Protein AF-A0A7S4JG18-F1 (afdb_monomer_lite)

Sequence (169 aa):
VGEVAFLAVLTTSLVFFLCWSSPCIPTPKCPPFDSDLCDIDCCDQPSLPLNAFNCETGAYNPMATLIYSPLDQSVQHLFHSCRHIPYPTLALFFIFTLFLGCITYGADVPSGVFVPCMVSGAAFGRIIGELVANNSDWEDQTDAGTYALIGATALLGGVSRMTISNAVI

Foldseek 3Di:
DVLLVVLVVVLVVVLLVLLVPADWDFDPDPDDDDDDPDDPLQVPPPDQDFDQVVHDDRIGGLSCRLPVPDLVSNLCVLQSDPDDDDLVSLVCLLVSLVVSLVSNVPDPDPDDSLSSLQSSLSSVLLSVLVVVCVVDPPVVPRRSNVSSNVSSLVSNCVVVVPNPVSVVD

Organism: NCBI:txid180227

pLDDT: mean 80.43, std 12.87, range [43.22, 93.69]

Radius of gyration: 17.2 Å; chains: 1; bounding box: 41×38×43 Å

Structure (mmCIF, N/CA/C/O backbone):
data_AF-A0A7S4JG18-F1
#
_entry.id   AF-A0A7S4JG18-F1
#
loop_
_atom_site.group_PDB
_atom_site.id
_atom_site.type_symbol
_atom_site.label_atom_id
_atom_site.label_alt_id
_atom_site.label_comp_id
_atom_site.label_asym_id
_atom_site.label_entity_id
_atom_site.label_seq_id
_atom_site.pdbx_PDB_ins_code
_atom_site.Cartn_x
_atom_site.Cartn_y
_atom_site.Cartn_z
_atom_site.occupancy
_atom_site.B_iso_or_equiv
_atom_site.auth_seq_id
_atom_site.auth_comp_id
_atom_site.auth_asym_id
_atom_site.auth_atom_id
_atom_site.pdbx_PDB_model_num
ATOM 1 N N . VAL A 1 1 ? -19.280 -6.280 18.876 1.00 75.44 1 VAL A N 1
ATOM 2 C CA . VAL A 1 1 ? -18.548 -5.238 19.651 1.00 75.44 1 VAL A CA 1
ATOM 3 C C . VAL A 1 1 ? -17.216 -5.716 20.221 1.00 75.44 1 VAL A C 1
ATOM 5 O O . VAL A 1 1 ? -16.212 -5.169 19.794 1.00 75.44 1 VAL A O 1
ATOM 8 N N . GLY A 1 2 ? -17.162 -6.707 21.125 1.00 86.06 2 GLY A N 1
ATOM 9 C CA . GLY A 1 2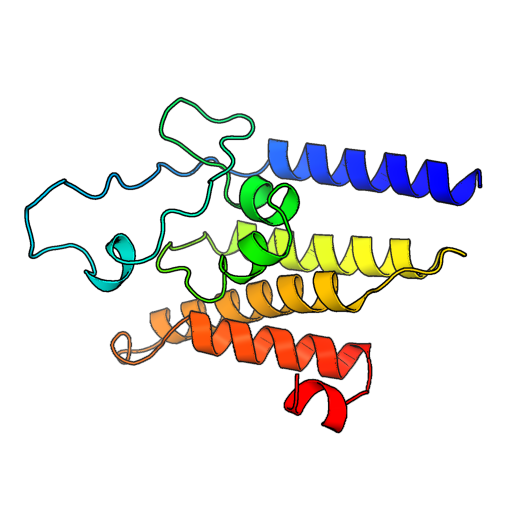 ? -15.888 -7.149 21.730 1.00 86.06 2 GLY A CA 1
ATOM 10 C C . GLY A 1 2 ? -14.834 -7.611 20.713 1.00 86.06 2 GLY A C 1
ATOM 11 O O . GLY A 1 2 ? -13.690 -7.180 20.777 1.00 86.06 2 GLY A O 1
ATOM 12 N N . GLU A 1 3 ? -15.251 -8.399 19.721 1.00 86.88 3 GLU A N 1
ATOM 13 C CA . GLU A 1 3 ? -14.413 -8.833 18.595 1.00 86.88 3 GLU A CA 1
ATOM 14 C C . GLU A 1 3 ? -13.837 -7.656 17.793 1.00 86.88 3 GLU A C 1
ATOM 16 O O . GLU A 1 3 ? -12.626 -7.547 17.644 1.00 86.88 3 GLU A O 1
ATOM 21 N N . VAL A 1 4 ? -14.685 -6.719 17.358 1.00 88.38 4 VAL A N 1
ATOM 22 C CA . VAL A 1 4 ? -14.267 -5.524 16.601 1.00 88.38 4 VAL A CA 1
ATOM 23 C C . VAL A 1 4 ? -13.265 -4.677 17.394 1.00 88.38 4 VAL A C 1
ATOM 25 O O . VAL A 1 4 ? -12.280 -4.206 16.833 1.00 88.38 4 VAL A O 1
ATOM 28 N N . ALA A 1 5 ? -13.472 -4.518 18.706 1.00 88.50 5 ALA A N 1
ATOM 29 C CA . ALA A 1 5 ? -12.529 -3.815 19.573 1.00 88.50 5 ALA A CA 1
ATOM 30 C C . ALA A 1 5 ? -11.180 -4.552 19.676 1.00 88.50 5 ALA A C 1
ATOM 32 O O . ALA A 1 5 ? -10.130 -3.918 19.596 1.00 88.50 5 ALA A O 1
ATOM 33 N N . PHE A 1 6 ? -11.195 -5.884 19.792 1.00 89.56 6 PHE A N 1
ATOM 34 C CA . PHE A 1 6 ? -9.981 -6.700 19.783 1.00 89.56 6 PHE A CA 1
ATOM 35 C C . PHE A 1 6 ? -9.229 -6.597 18.446 1.00 89.56 6 PHE A C 1
ATOM 37 O O . PHE A 1 6 ? -8.022 -6.369 18.445 1.00 89.56 6 PHE A O 1
ATOM 44 N N . LEU A 1 7 ? -9.933 -6.681 17.313 1.00 90.62 7 LEU A N 1
ATOM 45 C CA . LEU A 1 7 ? -9.348 -6.531 15.978 1.00 90.62 7 LEU A CA 1
ATOM 46 C C . LEU A 1 7 ? -8.770 -5.126 15.753 1.00 90.62 7 LEU A C 1
ATOM 48 O O . LEU A 1 7 ? -7.675 -5.000 15.207 1.00 90.62 7 LEU A O 1
ATOM 52 N N . ALA A 1 8 ? -9.439 -4.071 16.224 1.00 90.06 8 ALA A N 1
ATOM 53 C CA . ALA A 1 8 ? -8.922 -2.703 16.161 1.00 90.06 8 ALA A CA 1
ATOM 54 C C . ALA A 1 8 ? -7.631 -2.532 16.986 1.00 90.06 8 ALA A C 1
ATOM 56 O O . ALA A 1 8 ? -6.662 -1.944 16.506 1.00 90.06 8 ALA A O 1
ATOM 57 N N . VAL A 1 9 ? -7.573 -3.088 18.201 1.00 92.12 9 VAL A N 1
ATOM 58 C CA . VAL A 1 9 ? -6.358 -3.057 19.039 1.00 92.12 9 VAL A CA 1
ATOM 59 C C . VAL A 1 9 ? -5.231 -3.891 18.420 1.00 92.12 9 VAL A C 1
ATOM 61 O O . VAL A 1 9 ? -4.082 -3.453 18.400 1.00 92.12 9 VAL A O 1
ATOM 64 N N . LEU A 1 10 ? -5.543 -5.064 17.862 1.00 91.25 10 LEU A N 1
ATOM 65 C CA . LEU A 1 10 ? -4.570 -5.936 17.204 1.00 91.25 10 LEU A CA 1
ATOM 66 C C . LEU A 1 10 ? -3.969 -5.279 15.952 1.00 91.25 10 LEU A C 1
ATOM 68 O O . LEU A 1 10 ? -2.750 -5.220 15.816 1.00 91.25 10 LEU A O 1
ATOM 72 N N . THR A 1 11 ? -4.809 -4.752 15.058 1.00 90.94 11 THR A N 1
ATOM 73 C CA . THR A 1 11 ? -4.369 -4.103 13.811 1.00 90.94 11 THR A CA 1
ATOM 74 C C . THR A 1 11 ? -3.547 -2.843 14.080 1.00 90.94 11 THR A C 1
ATOM 76 O O . THR A 1 11 ? -2.466 -2.701 13.512 1.00 90.94 11 THR A O 1
ATOM 79 N N . THR A 1 12 ? -3.986 -1.969 14.995 1.00 91.50 12 THR A N 1
ATOM 80 C CA . THR A 1 12 ? -3.225 -0.764 15.381 1.00 91.50 12 THR A CA 1
ATOM 81 C C . THR A 1 12 ? -1.887 -1.104 16.038 1.00 91.50 12 THR A C 1
ATOM 83 O O . THR A 1 12 ? -0.881 -0.477 15.709 1.00 91.50 12 THR A O 1
ATOM 86 N N . SER A 1 13 ? -1.839 -2.135 16.891 1.00 91.88 13 SER A N 1
ATOM 87 C CA . SER A 1 13 ? -0.586 -2.625 17.486 1.00 91.88 13 SER A CA 1
ATOM 88 C C . SER A 1 13 ? 0.379 -3.145 16.419 1.00 91.88 13 SER A C 1
ATOM 90 O O . SER A 1 13 ? 1.545 -2.756 16.406 1.00 91.88 13 SER A O 1
ATOM 92 N N . LEU A 1 14 ? -0.100 -3.982 15.491 1.00 90.69 14 LEU A N 1
ATOM 93 C CA . LEU A 1 14 ? 0.711 -4.513 14.391 1.00 90.69 14 LEU A CA 1
ATOM 94 C C . LEU A 1 14 ? 1.252 -3.394 13.492 1.00 90.69 14 LEU A C 1
ATOM 96 O O . LEU A 1 14 ? 2.448 -3.369 13.216 1.00 90.69 14 LEU A O 1
ATOM 100 N N . VAL A 1 15 ? 0.408 -2.439 13.092 1.00 90.31 15 VAL A N 1
ATOM 101 C CA . VAL A 1 15 ? 0.816 -1.259 12.309 1.00 90.31 15 VAL A CA 1
ATOM 102 C C . VAL A 1 15 ? 1.886 -0.443 13.037 1.00 90.31 15 VAL A C 1
ATOM 104 O O . VAL A 1 15 ? 2.883 -0.067 12.425 1.00 90.31 15 VAL A O 1
ATOM 107 N N . PHE A 1 16 ? 1.727 -0.208 14.342 1.00 90.00 16 PHE A N 1
ATOM 108 C CA . PHE A 1 16 ? 2.716 0.524 15.133 1.00 90.00 16 PHE A CA 1
ATOM 109 C C . PHE A 1 16 ? 4.070 -0.202 15.169 1.00 90.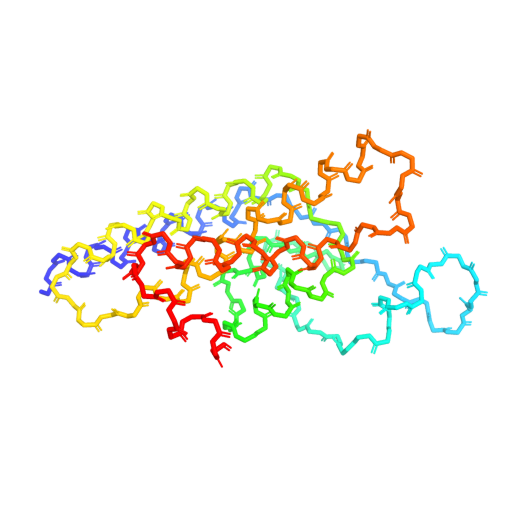00 16 PHE A C 1
ATOM 111 O O . PHE A 1 16 ? 5.103 0.418 14.920 1.00 90.00 16 PHE A O 1
ATOM 118 N N . PHE A 1 17 ? 4.083 -1.520 15.409 1.00 89.69 17 PHE A N 1
ATOM 119 C CA . PHE A 1 17 ? 5.314 -2.320 15.378 1.00 89.69 17 PHE A CA 1
ATOM 120 C C . PHE A 1 17 ? 5.968 -2.354 13.989 1.00 89.69 17 PHE A C 1
ATOM 122 O O . PHE A 1 17 ? 7.195 -2.304 13.893 1.00 89.69 17 PHE A O 1
ATOM 129 N N . LEU A 1 18 ? 5.176 -2.381 12.913 1.00 87.81 18 LEU A N 1
ATOM 130 C CA . LEU A 1 18 ? 5.678 -2.315 11.540 1.00 87.81 18 LEU A CA 1
ATOM 131 C C . LEU A 1 18 ? 6.377 -0.980 11.267 1.00 87.81 18 LEU A C 1
ATOM 133 O O . LEU A 1 18 ? 7.561 -0.982 10.926 1.00 87.81 18 LEU A O 1
ATOM 137 N N . CYS A 1 19 ? 5.695 0.140 11.522 1.00 87.38 19 CYS A N 1
ATOM 138 C CA . CYS A 1 19 ? 6.254 1.488 11.396 1.00 87.38 19 CYS A CA 1
ATOM 139 C C . CYS A 1 19 ? 7.464 1.725 12.318 1.00 87.38 19 CYS A C 1
ATOM 141 O O . CYS A 1 19 ? 8.337 2.520 11.984 1.00 87.38 19 CYS A O 1
ATOM 143 N N . TRP A 1 20 ? 7.550 1.039 13.463 1.00 85.88 20 TRP A N 1
ATOM 144 C CA . TRP A 1 20 ? 8.725 1.074 14.340 1.00 85.88 20 TRP A CA 1
ATOM 145 C C . TRP A 1 20 ? 9.923 0.306 13.758 1.00 85.88 20 TRP A C 1
ATOM 147 O O . TRP A 1 20 ? 11.067 0.716 13.931 1.00 85.88 20 TRP A O 1
ATOM 157 N N . SER A 1 21 ? 9.668 -0.817 13.079 1.00 83.19 21 SER A N 1
ATOM 158 C CA . SER A 1 21 ? 10.703 -1.685 12.493 1.00 83.19 21 SER A CA 1
ATOM 159 C C . SER A 1 21 ? 11.233 -1.216 11.131 1.00 83.19 21 SER A C 1
ATOM 161 O O . SER A 1 21 ? 12.315 -1.628 10.713 1.00 83.19 21 SER A O 1
ATOM 163 N N . SER A 1 22 ? 10.473 -0.381 10.417 1.00 83.62 22 SER A N 1
ATOM 164 C CA . SER A 1 22 ? 10.809 0.089 9.071 1.00 83.62 22 SER A CA 1
ATOM 165 C C . SER A 1 22 ? 11.948 1.123 9.075 1.00 83.62 22 SER A C 1
ATOM 167 O O . SER A 1 22 ? 11.926 2.029 9.910 1.00 83.62 22 SER A O 1
ATOM 169 N N . PRO A 1 23 ? 12.899 1.064 8.124 1.00 82.94 23 PRO A N 1
ATOM 170 C CA . PRO A 1 23 ? 14.019 1.999 8.071 1.00 82.94 23 PRO A CA 1
ATOM 171 C C . PRO A 1 23 ? 13.580 3.425 7.703 1.00 82.94 23 PRO A C 1
ATOM 173 O O . PRO A 1 23 ? 12.777 3.632 6.790 1.00 82.94 23 PRO A O 1
ATOM 176 N N . CYS A 1 24 ? 14.172 4.411 8.376 1.00 85.06 24 CYS A N 1
ATOM 177 C CA . CYS A 1 24 ? 14.087 5.820 7.995 1.00 85.06 24 CYS A CA 1
ATOM 178 C C . CYS A 1 24 ? 14.899 6.090 6.723 1.00 85.06 24 CYS A C 1
ATOM 180 O O . CYS A 1 24 ? 16.017 5.596 6.576 1.00 85.06 24 CYS A O 1
ATOM 182 N N . ILE A 1 25 ? 14.362 6.919 5.830 1.00 81.69 25 ILE A N 1
ATOM 183 C CA . ILE A 1 25 ? 15.020 7.341 4.588 1.00 81.69 25 ILE A CA 1
ATOM 184 C C . ILE A 1 25 ? 15.232 8.860 4.659 1.00 81.69 25 ILE A C 1
ATOM 186 O O . ILE A 1 25 ? 14.312 9.572 5.069 1.00 81.69 25 ILE A O 1
ATOM 190 N N . PRO A 1 26 ? 16.405 9.406 4.288 1.00 77.94 26 PRO A N 1
ATOM 191 C CA . PRO A 1 26 ? 16.591 10.853 4.224 1.00 77.94 26 PRO A CA 1
ATOM 192 C C . PRO A 1 26 ? 15.628 11.478 3.206 1.00 77.94 26 PRO A C 1
ATOM 194 O O . PRO A 1 26 ? 15.397 10.929 2.127 1.00 77.94 26 PRO A O 1
ATOM 197 N N . THR A 1 27 ? 15.067 12.648 3.514 1.00 68.56 27 THR A N 1
ATOM 198 C CA . THR A 1 27 ? 14.363 13.427 2.490 1.00 68.56 27 THR A CA 1
ATOM 199 C C . THR A 1 27 ? 15.403 14.071 1.567 1.00 68.56 27 THR A C 1
ATOM 201 O O . THR A 1 27 ? 16.225 14.843 2.075 1.00 68.56 27 THR A O 1
ATOM 204 N N . PRO A 1 28 ? 15.384 13.824 0.241 1.00 59.09 28 PRO A N 1
ATOM 205 C CA . PRO A 1 28 ? 16.152 14.635 -0.686 1.00 59.09 28 PRO A CA 1
ATOM 206 C C . PRO A 1 28 ? 15.630 16.067 -0.573 1.00 59.09 28 PRO A C 1
ATOM 208 O O . PRO A 1 28 ? 14.429 16.323 -0.673 1.00 59.09 28 PRO A O 1
ATOM 211 N N . LYS A 1 29 ? 16.537 16.998 -0.295 1.00 54.31 29 LYS A N 1
ATOM 212 C CA . LYS A 1 29 ? 16.229 18.424 -0.303 1.00 54.31 29 LYS A CA 1
ATOM 213 C C . LYS A 1 29 ? 16.290 18.858 -1.763 1.00 54.31 29 LYS A C 1
ATOM 215 O O . LYS A 1 29 ? 17.395 18.923 -2.294 1.00 54.31 29 LYS A O 1
ATOM 220 N N . CYS A 1 30 ? 15.148 19.134 -2.399 1.00 53.66 30 CYS A N 1
ATOM 221 C CA . CYS A 1 30 ? 15.154 19.837 -3.686 1.00 53.66 30 CYS A CA 1
ATOM 222 C C . CYS A 1 30 ? 15.938 21.149 -3.483 1.00 53.66 30 CYS A C 1
ATOM 224 O O . CYS A 1 30 ? 15.569 21.926 -2.591 1.00 53.66 30 CYS A O 1
ATOM 226 N N . PRO A 1 31 ? 17.040 21.390 -4.214 1.00 53.62 31 PRO A N 1
ATOM 227 C CA . PRO A 1 31 ? 17.760 22.647 -4.106 1.00 53.62 31 PRO A CA 1
ATOM 228 C C . PRO A 1 31 ? 16.876 23.779 -4.652 1.00 53.62 31 PRO A C 1
ATOM 230 O O . PRO A 1 31 ? 16.244 23.611 -5.696 1.00 53.62 31 PRO A O 1
ATOM 233 N N . PRO A 1 32 ? 16.808 24.942 -3.987 1.00 50.97 32 PRO A N 1
ATOM 234 C CA . PRO A 1 32 ? 16.193 26.111 -4.590 1.00 50.97 32 PRO A CA 1
ATOM 235 C C . PRO A 1 32 ? 17.119 26.626 -5.701 1.00 50.97 32 PRO A C 1
ATOM 237 O O . PRO A 1 32 ? 18.175 27.173 -5.398 1.00 50.97 32 PRO A O 1
ATOM 240 N N . PHE A 1 33 ? 16.699 26.475 -6.960 1.00 54.25 33 PHE A N 1
ATOM 241 C CA . PHE A 1 33 ? 17.387 26.996 -8.152 1.00 54.25 33 PHE A CA 1
ATOM 242 C C . PHE A 1 33 ? 18.839 26.512 -8.355 1.00 54.25 33 PHE A C 1
ATOM 244 O O . PHE A 1 33 ? 19.776 27.297 -8.234 1.00 54.25 33 PHE A O 1
ATOM 251 N N . ASP A 1 34 ? 19.011 25.253 -8.772 1.00 43.25 34 ASP A N 1
ATOM 252 C CA . ASP A 1 34 ? 19.982 24.935 -9.837 1.00 43.25 34 ASP A CA 1
ATOM 253 C C . ASP A 1 34 ? 19.583 23.623 -10.540 1.00 43.25 34 ASP A C 1
ATOM 255 O O . ASP A 1 34 ? 19.515 22.565 -9.908 1.00 43.25 34 ASP A O 1
ATOM 259 N N . SER A 1 35 ? 19.264 23.702 -11.833 1.00 58.81 35 SER A N 1
ATOM 260 C CA . SER A 1 35 ? 19.126 22.544 -12.726 1.00 58.81 35 SER A CA 1
ATOM 261 C C . SER A 1 35 ? 20.540 22.141 -13.175 1.00 58.81 35 SER A C 1
ATOM 263 O O . SER A 1 35 ? 21.394 22.993 -13.368 1.00 58.81 35 SER A O 1
ATOM 265 N N . ASP A 1 36 ? 20.944 20.871 -13.211 1.00 46.25 36 ASP A N 1
ATOM 266 C CA . ASP A 1 36 ? 20.665 19.977 -14.348 1.00 46.25 36 ASP A CA 1
ATOM 267 C C . ASP A 1 36 ? 20.909 18.483 -13.989 1.00 46.25 36 ASP A C 1
ATOM 269 O O . ASP A 1 36 ? 21.166 17.665 -14.869 1.00 46.25 36 ASP A O 1
ATOM 273 N N . LEU A 1 37 ? 20.906 18.105 -12.698 1.00 51.94 37 LEU A N 1
ATOM 274 C CA . LEU A 1 37 ? 21.332 16.758 -12.247 1.00 51.94 37 LEU A CA 1
ATOM 275 C C . LEU A 1 37 ? 20.374 16.041 -11.272 1.00 51.94 37 LEU A C 1
ATOM 277 O O . LEU A 1 37 ? 20.788 15.184 -10.491 1.00 51.94 37 LEU A O 1
ATOM 281 N N . CYS A 1 38 ? 19.096 16.405 -11.296 1.00 46.38 38 CYS A N 1
ATOM 282 C CA . CYS A 1 38 ? 18.017 15.741 -10.566 1.00 46.38 38 CYS A CA 1
ATOM 283 C C . CYS A 1 38 ? 16.808 15.683 -11.500 1.00 46.38 38 CYS A C 1
ATOM 285 O O . CYS A 1 38 ? 16.528 16.693 -12.146 1.00 46.38 38 CYS A O 1
ATOM 287 N N . ASP A 1 39 ? 16.102 14.549 -11.564 1.00 43.22 39 ASP A N 1
ATOM 288 C CA . ASP A 1 39 ? 14.900 14.414 -12.394 1.00 43.22 39 ASP A CA 1
ATOM 289 C C . ASP A 1 39 ? 13.901 15.526 -12.069 1.00 43.22 39 ASP A C 1
ATOM 291 O O . ASP A 1 39 ? 13.376 15.635 -10.956 1.00 43.22 39 ASP A O 1
ATOM 295 N N . ILE A 1 40 ? 13.703 16.403 -13.053 1.00 49.84 40 ILE A N 1
ATOM 296 C CA . ILE A 1 40 ? 13.043 17.703 -12.878 1.00 49.84 40 ILE A CA 1
ATOM 297 C C . ILE A 1 40 ? 11.559 17.508 -12.529 1.00 49.84 40 ILE A C 1
ATOM 299 O O . ILE A 1 40 ? 11.006 18.254 -11.718 1.00 49.84 40 ILE A O 1
ATOM 303 N N . ASP A 1 41 ? 10.959 16.429 -13.041 1.00 51.16 41 ASP A N 1
ATOM 304 C CA . ASP A 1 41 ? 9.567 16.022 -12.810 1.00 51.16 41 ASP A CA 1
ATOM 305 C C . ASP A 1 41 ? 9.231 15.829 -11.314 1.00 51.16 41 ASP A C 1
ATOM 307 O O . ASP A 1 41 ? 8.090 15.968 -10.875 1.00 51.16 41 ASP A O 1
ATOM 311 N N . CYS A 1 42 ? 10.251 15.575 -10.491 1.00 56.38 42 CYS A N 1
ATOM 312 C CA . CYS A 1 42 ? 10.110 15.178 -9.096 1.00 56.38 42 CYS A CA 1
ATOM 313 C C . CYS A 1 42 ? 10.018 16.339 -8.096 1.00 56.38 42 CYS A C 1
ATOM 315 O O . CYS A 1 42 ? 9.569 16.126 -6.965 1.00 56.38 42 CYS A O 1
ATOM 317 N N . CYS A 1 43 ? 10.455 17.542 -8.481 1.00 51.50 43 CYS A N 1
ATOM 318 C CA . CYS A 1 43 ? 10.376 18.748 -7.646 1.00 51.50 43 CYS A CA 1
ATOM 319 C C . CYS A 1 43 ? 9.229 19.693 -8.063 1.00 51.50 43 CYS A C 1
ATOM 321 O O . CYS A 1 43 ? 8.915 20.602 -7.296 1.00 51.50 43 CYS A O 1
ATOM 323 N N . ASP A 1 44 ? 8.589 19.465 -9.219 1.00 43.47 44 ASP A N 1
ATOM 324 C CA . ASP A 1 44 ? 7.393 20.203 -9.675 1.00 43.47 44 ASP A CA 1
ATOM 325 C C . ASP A 1 44 ? 6.073 19.612 -9.125 1.00 43.47 44 ASP A C 1
ATOM 327 O O . ASP A 1 44 ? 5.033 20.276 -9.104 1.00 43.47 44 ASP A O 1
ATOM 331 N N . GLN A 1 45 ? 6.094 18.371 -8.617 1.00 53.12 45 GLN A N 1
ATOM 332 C CA . GLN A 1 45 ? 4.953 17.808 -7.889 1.00 53.12 45 GLN A CA 1
ATOM 333 C C . GLN A 1 45 ? 4.722 18.569 -6.568 1.00 53.12 45 GLN A C 1
ATOM 335 O O . GLN A 1 45 ? 5.685 18.867 -5.851 1.00 53.12 45 GLN A O 1
ATOM 340 N N . PRO A 1 46 ? 3.460 18.835 -6.171 1.00 53.81 46 PRO A N 1
ATOM 341 C CA . PRO A 1 46 ? 3.171 19.441 -4.877 1.00 53.81 46 PRO A CA 1
ATOM 342 C C . PRO A 1 46 ? 3.760 18.580 -3.754 1.00 53.81 46 PRO A C 1
ATOM 344 O O . PRO A 1 46 ? 3.603 17.358 -3.738 1.00 53.81 46 PRO A O 1
ATOM 347 N N . SER A 1 47 ? 4.435 19.217 -2.798 1.00 57.78 47 SER A N 1
ATOM 348 C CA . SER A 1 47 ? 5.113 18.537 -1.694 1.00 57.78 47 SER A CA 1
ATOM 349 C C . SER A 1 47 ? 4.112 17.954 -0.692 1.00 57.78 47 SER A C 1
ATOM 351 O O . SER A 1 47 ? 3.817 18.541 0.350 1.00 57.78 47 SER A O 1
ATOM 353 N N . LEU A 1 48 ? 3.585 16.769 -1.017 1.00 68.62 48 LEU A N 1
ATOM 354 C CA . LEU A 1 48 ? 2.714 15.995 -0.138 1.00 68.62 48 LEU A CA 1
ATOM 355 C C . LEU A 1 48 ? 3.363 15.808 1.247 1.00 68.62 48 LEU A C 1
ATOM 357 O O . LEU A 1 48 ? 4.574 15.567 1.333 1.00 68.62 48 LEU A O 1
ATOM 361 N N . PRO A 1 49 ? 2.582 15.903 2.337 1.00 73.25 49 PRO A N 1
ATOM 362 C CA . PRO A 1 49 ? 3.121 15.853 3.687 1.00 73.25 49 PRO A CA 1
ATOM 363 C C . PRO A 1 49 ? 3.669 14.455 4.008 1.00 73.25 49 PRO A C 1
ATOM 365 O O . PRO A 1 49 ? 2.956 13.453 3.998 1.00 73.25 49 PRO A O 1
ATOM 368 N N . LEU A 1 50 ? 4.963 14.405 4.324 1.00 78.62 50 LEU A N 1
ATOM 369 C CA . LEU A 1 50 ? 5.687 13.184 4.676 1.00 78.62 50 LEU A CA 1
ATOM 370 C C . LEU A 1 50 ? 5.644 12.949 6.191 1.00 78.62 50 LEU A C 1
ATOM 372 O O . LEU A 1 50 ? 5.907 13.867 6.970 1.00 78.62 50 LEU A O 1
ATOM 376 N N . ASN A 1 51 ? 5.406 11.708 6.622 1.00 84.06 51 ASN A N 1
ATOM 377 C CA . ASN A 1 51 ? 5.411 11.357 8.042 1.00 84.06 51 ASN A CA 1
ATOM 378 C C . ASN A 1 51 ? 6.808 10.914 8.508 1.00 84.06 51 ASN A C 1
ATOM 380 O O . ASN A 1 51 ? 7.317 9.858 8.128 1.00 84.06 51 ASN A O 1
ATOM 384 N N . ALA A 1 52 ? 7.409 11.694 9.409 1.00 79.06 52 ALA A N 1
ATOM 385 C CA . ALA A 1 52 ? 8.709 11.419 10.032 1.00 79.06 52 ALA A CA 1
ATOM 386 C C . ALA A 1 52 ? 8.624 10.496 11.267 1.00 79.06 52 ALA A C 1
ATOM 388 O O . ALA A 1 52 ? 9.376 10.658 12.227 1.00 79.06 52 ALA A O 1
ATOM 389 N N . PHE A 1 53 ? 7.684 9.543 11.274 1.00 83.25 53 PHE A N 1
ATOM 390 C CA . PHE A 1 53 ? 7.431 8.661 12.419 1.00 83.25 53 PHE A CA 1
ATOM 391 C C . PHE A 1 53 ? 8.710 7.935 12.865 1.00 83.25 53 PHE A C 1
ATOM 393 O O . PHE A 1 53 ? 9.248 7.108 12.127 1.00 83.25 53 PHE A O 1
ATOM 400 N N . ASN A 1 54 ? 9.151 8.242 14.089 1.00 84.75 54 ASN A N 1
ATOM 401 C CA . ASN A 1 54 ? 10.360 7.711 14.723 1.00 84.75 54 ASN A CA 1
ATOM 402 C C . ASN A 1 54 ? 11.677 7.974 13.949 1.00 84.75 54 ASN A C 1
ATOM 404 O O . ASN A 1 54 ? 12.617 7.192 14.060 1.00 84.75 54 ASN A O 1
ATOM 408 N N . CYS A 1 55 ? 11.753 9.069 13.180 1.00 85.62 55 CYS A N 1
ATOM 409 C CA . CYS A 1 55 ? 12.944 9.471 12.423 1.00 85.62 55 CYS A CA 1
ATOM 410 C C . CYS A 1 55 ? 13.522 10.818 12.891 1.00 85.62 55 CYS A C 1
ATOM 412 O O . CYS A 1 55 ? 12.808 11.670 13.421 1.00 85.62 55 CYS A O 1
ATOM 414 N N . GLU A 1 56 ? 14.821 11.026 12.658 1.00 81.81 56 GLU A N 1
ATOM 415 C CA . GLU A 1 56 ? 15.497 12.306 12.909 1.00 81.81 56 GLU A CA 1
ATOM 416 C C . GLU A 1 56 ? 15.056 13.414 11.934 1.00 81.81 56 GLU A C 1
ATOM 418 O O . GLU A 1 56 ? 14.531 13.165 10.846 1.00 81.81 56 GLU A O 1
ATOM 423 N N . THR A 1 57 ? 15.302 14.668 12.317 1.00 76.88 57 THR A N 1
ATOM 424 C CA . THR A 1 57 ? 14.899 15.869 11.575 1.00 76.88 57 THR A CA 1
ATOM 425 C C . THR A 1 57 ? 15.516 15.913 10.169 1.00 76.88 57 THR A C 1
ATOM 427 O O . THR A 1 57 ? 16.705 16.187 10.009 1.00 76.88 57 THR A O 1
ATOM 430 N N . GLY A 1 58 ? 14.701 15.692 9.132 1.00 74.62 58 GLY A N 1
ATOM 431 C CA . GLY A 1 58 ? 15.155 15.601 7.733 1.00 74.62 58 GLY A CA 1
ATOM 432 C C . GLY A 1 58 ? 15.244 14.171 7.182 1.00 74.62 58 GLY A C 1
ATOM 433 O O . GLY A 1 58 ? 15.681 13.975 6.048 1.00 74.62 58 GLY A O 1
ATOM 434 N N . ALA A 1 59 ? 14.800 13.177 7.949 1.00 79.81 59 ALA A N 1
ATOM 435 C CA . ALA A 1 59 ? 14.431 11.859 7.458 1.00 79.81 59 ALA A CA 1
ATOM 436 C C . ALA A 1 59 ? 12.916 11.643 7.603 1.00 79.81 59 ALA A C 1
ATOM 438 O O . ALA A 1 59 ? 12.247 12.283 8.413 1.00 79.81 59 ALA A O 1
ATOM 439 N N . TYR A 1 60 ? 12.368 10.740 6.797 1.00 84.12 60 TYR A N 1
ATOM 440 C CA . TYR A 1 60 ? 10.964 10.348 6.828 1.00 84.12 60 TYR A CA 1
ATOM 441 C C . TYR A 1 60 ? 10.844 8.824 6.823 1.00 84.12 60 TYR A C 1
ATOM 443 O O . TYR A 1 60 ? 11.755 8.107 6.401 1.00 84.12 60 TYR A O 1
ATOM 451 N N . ASN A 1 61 ? 9.703 8.328 7.287 1.00 88.69 61 ASN A N 1
ATOM 452 C CA . ASN A 1 61 ? 9.399 6.910 7.286 1.00 88.69 61 ASN A CA 1
ATOM 453 C C . ASN A 1 61 ? 8.403 6.625 6.144 1.00 88.69 61 ASN A C 1
ATOM 455 O O . ASN A 1 61 ? 7.251 7.072 6.210 1.00 88.69 61 ASN A O 1
ATOM 459 N N . PRO A 1 62 ? 8.807 5.908 5.078 1.00 85.44 62 PRO A N 1
ATOM 460 C CA . PRO A 1 62 ? 7.932 5.631 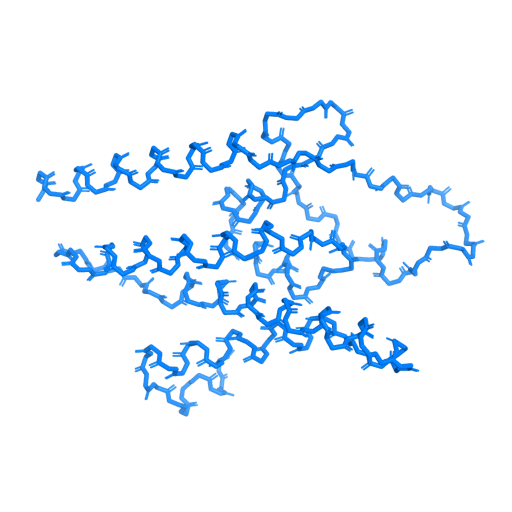3.937 1.00 85.44 62 PRO A CA 1
ATOM 461 C C . PRO A 1 62 ? 6.719 4.771 4.318 1.00 85.44 62 PRO A C 1
ATOM 463 O O . PRO A 1 62 ? 5.628 5.003 3.806 1.00 85.44 62 PRO A O 1
ATOM 466 N N . MET A 1 63 ? 6.871 3.820 5.246 1.00 86.44 63 MET A N 1
ATOM 467 C CA . MET A 1 63 ? 5.776 2.954 5.693 1.00 86.44 63 MET A CA 1
ATOM 468 C C . MET A 1 63 ? 4.752 3.740 6.517 1.00 86.44 63 MET A C 1
ATOM 470 O O . MET A 1 63 ? 3.554 3.654 6.262 1.00 86.44 63 MET A O 1
ATOM 474 N N . ALA A 1 64 ? 5.223 4.579 7.439 1.00 87.25 64 ALA A N 1
ATOM 475 C CA . ALA A 1 64 ? 4.365 5.478 8.204 1.00 87.25 64 ALA A CA 1
ATOM 476 C C . ALA A 1 64 ? 3.684 6.539 7.327 1.00 87.25 64 ALA A C 1
ATOM 478 O O . ALA A 1 64 ? 2.562 6.942 7.613 1.00 87.25 64 ALA A O 1
ATOM 479 N N . THR A 1 65 ? 4.332 6.976 6.245 1.00 87.38 65 THR A N 1
ATOM 480 C CA . THR A 1 65 ? 3.708 7.867 5.258 1.00 87.38 65 THR A CA 1
ATOM 481 C C . THR A 1 65 ? 2.566 7.146 4.536 1.00 87.38 65 THR A C 1
ATOM 483 O O . THR A 1 65 ? 1.465 7.670 4.493 1.00 87.38 65 THR A O 1
ATOM 486 N N . LEU A 1 66 ? 2.753 5.906 4.073 1.00 86.88 66 LEU A N 1
ATOM 487 C CA . LEU A 1 66 ? 1.680 5.164 3.392 1.00 86.88 66 LEU A CA 1
ATOM 488 C C . LEU A 1 66 ? 0.511 4.752 4.310 1.00 86.88 66 LEU A C 1
ATOM 490 O O . LEU A 1 66 ? -0.614 4.642 3.826 1.00 86.88 66 LEU A O 1
ATOM 494 N N . ILE A 1 67 ? 0.756 4.515 5.607 1.00 87.69 67 ILE A N 1
ATOM 495 C CA . ILE A 1 67 ? -0.272 4.022 6.547 1.00 87.69 67 ILE A CA 1
ATOM 496 C C . ILE A 1 67 ? -0.946 5.140 7.365 1.00 87.69 67 ILE A C 1
ATOM 498 O O . ILE A 1 67 ? -2.134 5.027 7.664 1.00 87.69 67 ILE A O 1
ATOM 502 N N . TYR A 1 68 ? -0.223 6.199 7.750 1.00 87.56 68 TYR A N 1
ATOM 503 C CA . TYR A 1 68 ? -0.765 7.278 8.592 1.00 87.56 68 TYR A CA 1
ATOM 504 C C . TYR A 1 68 ? -1.108 8.570 7.833 1.00 87.56 68 TYR A C 1
ATOM 506 O O . TYR A 1 68 ? -1.765 9.434 8.415 1.00 87.56 68 TYR A O 1
ATOM 514 N N . SER A 1 69 ? -0.698 8.734 6.570 1.00 86.62 69 SER A N 1
ATOM 515 C CA . SER A 1 69 ? -1.250 9.806 5.727 1.00 86.62 69 SER A CA 1
ATOM 516 C C . SER A 1 69 ? -2.682 9.456 5.289 1.00 86.62 69 SER A C 1
ATOM 518 O O . SER A 1 69 ? -3.044 8.276 5.237 1.00 86.62 69 SER A O 1
ATOM 520 N N . PRO A 1 70 ? -3.535 10.456 4.999 1.00 87.06 70 PRO A N 1
ATOM 521 C CA . PRO A 1 70 ? -4.866 10.206 4.466 1.00 87.06 70 PRO A CA 1
ATOM 522 C C . PRO A 1 70 ? -4.793 9.538 3.084 1.00 87.06 70 PRO A C 1
ATOM 524 O O . PRO A 1 70 ? -3.805 9.636 2.357 1.00 87.06 70 PRO A O 1
ATOM 527 N N . LEU A 1 71 ? -5.857 8.815 2.740 1.00 82.62 71 LEU A N 1
ATOM 528 C CA . LEU A 1 71 ? -5.854 7.831 1.655 1.00 82.62 71 LEU A CA 1
ATOM 529 C C . LEU A 1 71 ? -5.636 8.444 0.264 1.00 82.62 71 LEU A C 1
ATOM 531 O O . LEU A 1 71 ? -4.997 7.821 -0.578 1.00 82.62 71 LEU A O 1
ATOM 535 N N . ASP A 1 72 ? -6.125 9.663 0.035 1.00 82.81 72 ASP A N 1
ATOM 536 C CA . ASP A 1 72 ? -5.878 10.446 -1.178 1.00 82.81 72 ASP A CA 1
ATOM 537 C C . ASP A 1 72 ? -4.381 10.729 -1.372 1.00 82.81 72 ASP A C 1
ATOM 539 O O . ASP A 1 72 ? -3.838 10.516 -2.456 1.00 82.81 72 ASP A O 1
ATOM 543 N N . GLN A 1 73 ? -3.689 11.109 -0.296 1.00 83.50 73 GLN A N 1
ATOM 544 C CA . GLN A 1 73 ? -2.250 11.361 -0.307 1.00 83.50 73 GLN A CA 1
ATOM 545 C C . GLN A 1 73 ? -1.456 10.059 -0.424 1.00 83.50 73 GLN A C 1
ATOM 547 O O . GLN A 1 73 ? -0.471 10.016 -1.153 1.00 83.50 73 GLN A O 1
ATOM 552 N N . SER A 1 74 ? -1.898 8.973 0.215 1.00 85.56 74 SER A N 1
ATOM 553 C CA . SER A 1 74 ? -1.248 7.657 0.109 1.00 85.56 74 SER A CA 1
ATOM 554 C C . SER A 1 74 ? -1.338 7.022 -1.287 1.00 85.56 74 SER A C 1
ATOM 556 O O . SER A 1 74 ? -0.506 6.173 -1.596 1.00 85.56 74 SER A O 1
ATOM 558 N N . VAL A 1 75 ? -2.321 7.419 -2.109 1.00 85.44 75 VAL A N 1
ATOM 559 C CA . VAL A 1 75 ? -2.497 7.001 -3.519 1.00 85.44 75 VAL A CA 1
ATOM 560 C C . VAL A 1 75 ? -1.779 7.930 -4.509 1.00 85.44 75 VAL A C 1
ATOM 562 O O . VAL A 1 75 ? -1.395 7.495 -5.592 1.00 85.44 75 VAL A O 1
ATOM 565 N N . GLN A 1 76 ? -1.564 9.198 -4.152 1.00 83.38 76 GLN A N 1
ATOM 566 C CA . GLN A 1 76 ? -0.696 10.121 -4.900 1.00 83.38 76 GLN A CA 1
ATOM 567 C C . GLN A 1 76 ? 0.789 9.822 -4.628 1.00 83.38 76 GLN A C 1
ATOM 569 O O . GLN A 1 76 ? 1.619 9.797 -5.542 1.00 83.38 76 GLN A O 1
ATOM 574 N N . HIS A 1 77 ? 1.115 9.460 -3.385 1.00 80.19 77 HIS A N 1
ATOM 575 C CA . HIS A 1 77 ? 2.214 8.545 -3.107 1.00 80.19 77 HIS A CA 1
ATOM 576 C C . HIS A 1 77 ? 1.968 7.193 -3.804 1.00 80.19 77 HIS A C 1
ATOM 578 O O . HIS A 1 77 ? 0.841 6.821 -4.082 1.00 80.19 77 HIS A O 1
ATOM 584 N N . LEU A 1 78 ? 3.021 6.443 -4.121 1.00 82.81 78 LEU A N 1
ATOM 585 C CA . LEU A 1 78 ? 2.981 5.349 -5.104 1.00 82.81 78 LEU A CA 1
ATOM 586 C C . LEU A 1 78 ? 2.742 5.841 -6.546 1.00 82.81 78 LEU A C 1
ATOM 588 O O . LEU A 1 78 ? 3.697 5.766 -7.312 1.00 82.81 78 LEU A O 1
ATOM 592 N N . PHE A 1 79 ? 1.561 6.354 -6.930 1.00 82.94 79 PHE A N 1
ATOM 593 C CA . PHE A 1 79 ? 1.275 6.671 -8.346 1.00 82.94 79 PHE A CA 1
ATOM 594 C C . PHE A 1 79 ? 2.184 7.762 -8.930 1.00 82.94 79 PHE A C 1
ATOM 596 O O . PHE A 1 79 ? 2.760 7.549 -9.988 1.00 82.94 79 PHE A O 1
ATOM 603 N N . HIS A 1 80 ? 2.357 8.903 -8.255 1.00 73.38 80 HIS A N 1
ATOM 604 C CA . HIS A 1 80 ? 3.207 10.012 -8.731 1.00 73.38 80 HIS A CA 1
ATOM 605 C C . HIS A 1 80 ? 4.563 10.042 -7.998 1.00 73.38 80 HIS A C 1
ATOM 607 O O . HIS A 1 80 ? 5.183 11.086 -7.805 1.00 73.38 80 HIS A O 1
ATOM 613 N N . SER A 1 81 ? 5.016 8.896 -7.477 1.00 65.25 81 SER A N 1
ATOM 614 C CA . SER A 1 81 ? 6.206 8.841 -6.627 1.00 65.25 81 SER A CA 1
ATOM 615 C C . SER A 1 81 ? 7.497 8.596 -7.397 1.00 65.25 81 SER A C 1
ATOM 617 O O . SER A 1 81 ? 8.040 7.495 -7.354 1.00 65.25 81 SER A O 1
ATOM 619 N N . CYS A 1 82 ? 8.086 9.686 -7.892 1.00 62.94 82 CYS A N 1
ATOM 620 C CA . CYS A 1 82 ? 9.520 9.803 -8.201 1.00 62.94 82 CYS A CA 1
ATOM 621 C C . CYS A 1 82 ? 10.466 9.257 -7.113 1.00 62.94 82 CYS A C 1
ATOM 623 O O . CYS A 1 82 ? 11.640 8.987 -7.343 1.00 62.94 82 CYS A O 1
ATOM 625 N N . ARG A 1 83 ? 9.995 9.156 -5.866 1.00 67.31 83 ARG A N 1
ATOM 626 C CA . ARG A 1 83 ? 10.796 8.647 -4.758 1.00 67.31 83 ARG A CA 1
ATOM 627 C C . ARG A 1 83 ? 10.977 7.135 -4.900 1.00 67.31 83 ARG A C 1
ATOM 629 O O . ARG A 1 83 ? 9.989 6.400 -4.800 1.00 67.31 83 ARG A O 1
ATOM 636 N N . HIS A 1 84 ? 12.223 6.680 -5.030 1.00 72.12 84 HIS A N 1
ATOM 637 C CA . HIS A 1 84 ? 12.571 5.272 -4.848 1.00 72.12 84 HIS A CA 1
ATOM 638 C C . HIS A 1 84 ? 12.213 4.839 -3.416 1.00 72.12 84 HIS A C 1
ATOM 640 O O . HIS A 1 84 ? 12.685 5.422 -2.434 1.00 72.12 84 HIS A O 1
ATOM 646 N N . ILE A 1 85 ? 11.334 3.843 -3.296 1.00 78.75 85 ILE A N 1
ATOM 647 C CA . ILE A 1 85 ? 10.959 3.224 -2.020 1.00 78.75 85 ILE A CA 1
ATOM 648 C C . ILE A 1 85 ? 11.567 1.819 -2.029 1.00 78.75 85 ILE A C 1
ATOM 650 O O . ILE A 1 85 ? 11.288 1.061 -2.956 1.00 78.75 85 ILE A O 1
ATOM 654 N N . PRO A 1 86 ? 12.364 1.434 -1.017 1.00 84.44 86 PRO A N 1
ATOM 655 C CA . PRO A 1 86 ? 13.065 0.160 -1.034 1.00 84.44 86 PRO A CA 1
ATOM 656 C C . PRO A 1 86 ? 12.084 -1.015 -1.109 1.00 84.44 86 PRO A C 1
ATOM 658 O O . PRO A 1 86 ? 11.154 -1.126 -0.302 1.00 84.44 86 PRO A O 1
ATOM 661 N N . TYR A 1 87 ? 12.358 -1.933 -2.040 1.00 86.00 87 TYR A N 1
ATOM 662 C CA . TYR A 1 87 ? 11.628 -3.184 -2.269 1.00 86.00 87 TYR A CA 1
ATOM 663 C C . TYR A 1 87 ? 11.114 -3.894 -0.998 1.00 86.00 87 TYR A C 1
ATOM 665 O O . TYR A 1 87 ? 9.921 -4.202 -0.958 1.00 86.00 87 TYR A O 1
ATOM 673 N N . PRO A 1 88 ? 11.925 -4.142 0.061 1.00 87.38 88 PRO A N 1
ATOM 674 C CA . PRO A 1 88 ? 11.433 -4.816 1.266 1.00 87.38 88 PRO A CA 1
ATOM 675 C C . PRO A 1 88 ? 10.309 -4.050 1.973 1.00 87.38 88 PRO A C 1
ATOM 677 O O . PRO A 1 88 ? 9.392 -4.674 2.498 1.00 87.38 88 PRO A O 1
ATOM 680 N N . THR A 1 89 ? 10.326 -2.716 1.967 1.00 88.31 89 THR A N 1
ATOM 681 C CA . THR A 1 89 ? 9.278 -1.910 2.605 1.00 88.31 89 THR A CA 1
ATOM 682 C C . THR A 1 89 ? 7.969 -1.969 1.822 1.00 88.31 89 THR A C 1
ATOM 684 O O . THR A 1 89 ? 6.916 -2.124 2.439 1.00 88.31 89 THR A O 1
ATOM 687 N N . LEU A 1 90 ? 8.021 -1.917 0.484 1.00 89.12 90 LEU A N 1
ATOM 688 C CA . LEU A 1 90 ? 6.838 -2.115 -0.364 1.00 89.12 90 LEU A CA 1
ATOM 689 C C . LEU A 1 90 ? 6.272 -3.536 -0.220 1.00 89.12 90 LEU A C 1
ATOM 691 O O . LEU A 1 90 ? 5.061 -3.701 -0.094 1.00 89.12 90 LEU A O 1
ATOM 695 N N . ALA A 1 91 ? 7.135 -4.557 -0.186 1.00 90.69 91 ALA A N 1
ATOM 696 C CA . ALA A 1 91 ? 6.724 -5.953 -0.045 1.00 90.69 91 ALA A CA 1
ATOM 697 C C . ALA A 1 91 ? 6.067 -6.226 1.318 1.00 90.69 91 ALA A C 1
ATOM 699 O O . ALA A 1 91 ? 5.007 -6.850 1.379 1.00 90.69 91 ALA A O 1
ATOM 700 N N . LEU A 1 92 ? 6.648 -5.705 2.406 1.00 90.31 92 LEU A N 1
ATOM 701 C CA . LEU A 1 92 ? 6.037 -5.744 3.736 1.00 90.31 92 LEU A CA 1
ATOM 702 C C . LEU A 1 92 ? 4.692 -5.011 3.737 1.00 90.31 92 LEU A C 1
ATOM 704 O O . LEU A 1 92 ? 3.696 -5.580 4.175 1.00 90.31 92 LEU A O 1
ATOM 708 N N . PHE A 1 93 ? 4.635 -3.787 3.204 1.00 90.88 93 PHE A N 1
ATOM 709 C CA . PHE A 1 93 ? 3.395 -3.018 3.126 1.00 90.88 93 PHE A CA 1
ATOM 710 C C . PHE A 1 93 ? 2.290 -3.782 2.373 1.00 90.88 93 PHE A C 1
ATOM 712 O O . PHE A 1 93 ? 1.174 -3.882 2.882 1.00 90.88 93 PHE A O 1
ATOM 719 N N . PHE A 1 94 ? 2.598 -4.383 1.217 1.00 92.25 94 PHE A N 1
ATOM 720 C CA . PHE A 1 94 ? 1.663 -5.211 0.449 1.00 92.25 94 PHE A CA 1
ATOM 721 C C . PHE A 1 94 ? 1.126 -6.395 1.268 1.00 92.25 94 PHE A C 1
ATOM 723 O O . PHE A 1 94 ? -0.088 -6.518 1.442 1.00 92.25 94 PHE A O 1
ATOM 730 N N . ILE A 1 95 ? 2.018 -7.231 1.815 1.00 92.06 95 ILE A N 1
ATOM 731 C CA . ILE A 1 95 ? 1.644 -8.447 2.556 1.00 92.06 95 ILE A CA 1
ATOM 732 C C . ILE A 1 95 ? 0.815 -8.097 3.795 1.00 92.06 95 ILE A C 1
ATOM 734 O O . ILE A 1 95 ? -0.238 -8.695 4.021 1.00 92.06 95 ILE A O 1
ATOM 738 N N . PHE A 1 96 ? 1.254 -7.115 4.588 1.00 90.94 96 PHE A N 1
ATOM 739 C CA . PHE A 1 96 ? 0.550 -6.735 5.809 1.00 90.94 96 PHE A CA 1
ATOM 740 C C . PHE A 1 96 ? -0.787 -6.053 5.520 1.00 90.94 96 PHE A C 1
ATOM 742 O O . PHE A 1 96 ? -1.773 -6.398 6.164 1.00 90.94 96 PHE A O 1
ATOM 749 N N . THR A 1 97 ? -0.876 -5.161 4.530 1.00 90.44 97 THR A N 1
ATOM 750 C CA . THR A 1 97 ? -2.148 -4.498 4.181 1.00 90.44 97 THR A CA 1
ATOM 751 C C . THR A 1 97 ? -3.178 -5.505 3.672 1.00 90.44 97 THR A C 1
ATOM 753 O O . THR A 1 97 ? -4.342 -5.439 4.062 1.00 90.44 97 THR A O 1
A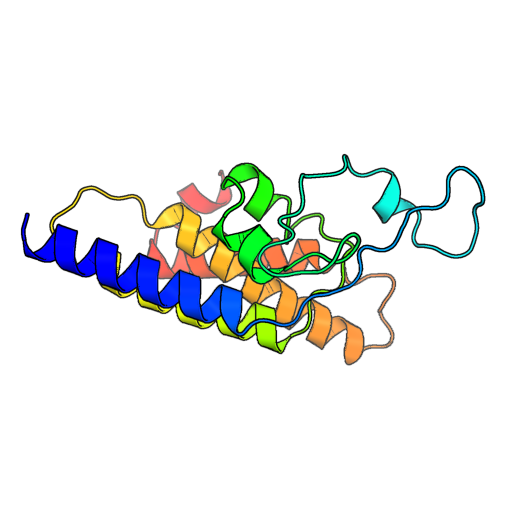TOM 756 N N . LEU A 1 98 ? -2.751 -6.484 2.868 1.00 90.69 98 LEU A N 1
ATOM 757 C CA . LEU A 1 98 ? -3.623 -7.553 2.384 1.00 90.69 98 LEU A CA 1
ATOM 758 C C . LEU A 1 98 ? -4.069 -8.474 3.534 1.00 90.69 98 LEU A C 1
ATOM 760 O O . LEU A 1 98 ? -5.259 -8.753 3.663 1.00 90.69 98 LEU A O 1
ATOM 764 N N . PHE A 1 99 ? -3.156 -8.883 4.421 1.00 90.38 99 PHE A N 1
ATOM 765 C CA . PHE A 1 99 ? -3.474 -9.734 5.575 1.00 90.38 99 PHE A CA 1
ATOM 766 C C . PHE A 1 99 ? -4.403 -9.046 6.593 1.00 90.38 99 PHE A C 1
ATOM 768 O O . PHE A 1 99 ? -5.411 -9.628 7.000 1.00 90.38 99 PHE A O 1
ATOM 775 N N . LEU A 1 100 ? -4.116 -7.792 6.965 1.00 89.00 100 LEU A N 1
ATOM 776 C CA . LEU A 1 100 ? -4.982 -6.992 7.840 1.00 89.00 100 LEU A CA 1
ATOM 777 C C . LEU A 1 100 ? -6.342 -6.728 7.175 1.00 89.00 100 LEU A C 1
ATOM 779 O O . LEU A 1 100 ? -7.368 -6.788 7.854 1.00 89.00 100 LEU A O 1
ATOM 783 N N . GLY A 1 101 ? -6.365 -6.493 5.859 1.00 88.25 101 GLY A N 1
ATOM 784 C CA . GLY A 1 101 ? -7.587 -6.360 5.068 1.00 88.25 101 GLY A CA 1
ATOM 785 C C . GLY A 1 101 ? -8.465 -7.611 5.136 1.00 88.25 101 GLY A C 1
ATOM 786 O O . GLY A 1 101 ? -9.646 -7.502 5.454 1.00 88.25 101 GLY A O 1
ATOM 787 N N . CYS A 1 102 ? -7.889 -8.802 4.934 1.00 88.19 102 CYS A N 1
ATOM 788 C CA . CYS A 1 102 ? -8.604 -10.075 5.059 1.00 88.19 102 CYS A CA 1
ATOM 789 C C . CYS A 1 102 ? -9.191 -10.297 6.461 1.00 88.19 102 CYS A C 1
ATOM 791 O O . CYS A 1 102 ? -10.335 -10.730 6.575 1.00 88.19 102 CYS A O 1
ATOM 793 N N . ILE A 1 103 ? -8.439 -9.980 7.522 1.00 87.75 103 ILE A N 1
ATOM 794 C CA . ILE A 1 103 ? -8.923 -10.104 8.906 1.00 87.75 103 ILE A CA 1
ATOM 795 C C . ILE A 1 103 ? -10.056 -9.107 9.185 1.00 87.75 103 ILE A C 1
ATOM 797 O O . ILE A 1 103 ? -11.071 -9.476 9.767 1.00 87.75 103 ILE A O 1
ATOM 801 N N . THR A 1 104 ? -9.905 -7.853 8.756 1.00 86.69 104 THR A N 1
ATOM 802 C CA . THR A 1 104 ? -10.892 -6.794 9.028 1.00 86.69 104 THR A CA 1
ATOM 803 C C . THR A 1 104 ? -12.188 -7.009 8.245 1.00 86.69 104 THR A C 1
ATOM 805 O O . THR A 1 104 ? -13.267 -6.775 8.779 1.00 86.69 104 THR A O 1
ATOM 808 N N . TYR A 1 105 ? -12.098 -7.501 7.005 1.00 84.75 105 TYR A N 1
ATOM 809 C CA . TYR A 1 105 ? -13.262 -7.809 6.167 1.00 84.75 105 TYR A CA 1
ATOM 810 C C . TYR A 1 105 ? -14.068 -9.023 6.665 1.00 84.75 105 TYR A C 1
ATOM 812 O O . TYR A 1 105 ? -15.241 -9.158 6.332 1.00 84.75 105 TYR A O 1
ATOM 820 N N . GLY A 1 106 ? -13.461 -9.900 7.473 1.00 81.44 106 GLY A N 1
ATOM 821 C CA . GLY A 1 106 ? -14.148 -11.029 8.106 1.00 81.44 106 GLY A CA 1
ATOM 822 C C . GLY A 1 106 ? -15.042 -10.658 9.296 1.00 81.44 106 GLY A C 1
ATOM 823 O O . GLY A 1 106 ? -15.765 -11.522 9.781 1.00 81.44 106 GLY A O 1
ATOM 824 N N . ALA A 1 107 ? -14.994 -9.411 9.778 1.00 83.62 107 ALA A N 1
ATOM 825 C CA . ALA A 1 107 ? -15.779 -8.953 10.922 1.00 83.62 107 ALA A CA 1
ATOM 826 C C . ALA A 1 107 ? -17.165 -8.421 10.509 1.00 83.62 107 ALA A C 1
ATOM 828 O O . ALA A 1 107 ? -17.312 -7.818 9.447 1.00 83.62 107 ALA A O 1
ATOM 829 N N . ASP A 1 108 ? -18.159 -8.540 11.401 1.00 78.50 108 ASP A N 1
ATOM 830 C CA . ASP A 1 108 ? -19.512 -7.963 11.256 1.00 78.50 108 ASP A CA 1
ATOM 831 C C . ASP A 1 108 ? -19.507 -6.416 11.356 1.00 78.50 108 ASP A C 1
ATOM 833 O O . ASP A 1 108 ? -20.040 -5.809 12.291 1.00 78.50 108 ASP A O 1
ATOM 837 N N . VAL A 1 109 ? -18.862 -5.750 10.394 1.00 82.75 109 VAL A N 1
ATOM 838 C CA . VAL A 1 109 ? -18.784 -4.288 10.275 1.00 82.75 109 VAL A CA 1
ATOM 839 C C . VAL A 1 109 ? -18.934 -3.882 8.804 1.00 82.75 109 VAL A C 1
ATOM 841 O O . VAL A 1 109 ? -18.128 -4.311 7.975 1.00 82.75 109 VAL A O 1
ATOM 844 N N . PRO A 1 110 ? -19.898 -3.007 8.450 1.00 82.00 110 PRO A N 1
ATOM 845 C CA . PRO A 1 110 ? -20.000 -2.470 7.097 1.00 82.00 110 PRO A CA 1
ATOM 846 C C . PRO A 1 110 ? -18.772 -1.598 6.797 1.00 82.00 110 PRO A C 1
ATOM 848 O O . PRO A 1 110 ? -18.675 -0.457 7.248 1.00 82.00 110 PRO A O 1
ATOM 851 N N . SER A 1 111 ? -17.817 -2.155 6.055 1.00 82.31 111 SER A N 1
ATOM 852 C CA . SER A 1 111 ? -16.531 -1.531 5.740 1.00 82.31 111 SER A CA 1
ATOM 853 C C . SER A 1 111 ? -16.174 -1.705 4.260 1.00 82.31 111 SER A C 1
ATOM 855 O O . SER A 1 111 ? -16.543 -2.688 3.616 1.00 82.31 111 SER A O 1
ATOM 857 N N . GLY A 1 112 ? -15.485 -0.712 3.693 1.00 80.62 112 GLY A N 1
ATOM 858 C CA . GLY A 1 112 ? -15.077 -0.715 2.289 1.00 80.62 112 GLY A CA 1
ATOM 859 C C . GLY A 1 112 ? -13.673 -1.286 2.105 1.00 80.62 112 GLY A C 1
ATOM 860 O O . GLY A 1 112 ? -12.698 -0.634 2.464 1.00 80.62 112 GLY A O 1
ATOM 861 N N . VAL A 1 113 ? -13.557 -2.463 1.483 1.00 86.12 113 VAL A N 1
ATOM 862 C CA . VAL A 1 113 ? -12.253 -3.097 1.184 1.00 86.12 113 VAL A CA 1
ATOM 863 C C . VAL A 1 113 ? -11.551 -2.509 -0.055 1.00 86.12 113 VAL A C 1
ATOM 865 O O . VAL A 1 113 ? -10.391 -2.810 -0.314 1.00 86.12 113 VAL A O 1
ATOM 868 N N . PHE A 1 114 ? -12.232 -1.639 -0.812 1.00 87.62 114 PHE A N 1
ATOM 869 C CA . PHE A 1 114 ? -11.726 -1.068 -2.065 1.00 87.62 114 PHE A CA 1
ATOM 870 C C . PHE A 1 114 ? -10.375 -0.361 -1.881 1.00 87.62 114 PHE A C 1
ATOM 872 O O . PHE A 1 114 ? -9.391 -0.736 -2.510 1.00 87.62 114 PHE A O 1
ATOM 879 N N . VAL A 1 115 ? -10.286 0.611 -0.970 1.00 87.69 115 VAL A N 1
ATOM 880 C CA . VAL A 1 115 ? -9.064 1.413 -0.812 1.00 87.69 115 VAL A CA 1
ATOM 881 C C . VAL A 1 115 ? -7.846 0.603 -0.331 1.00 87.69 115 VAL A C 1
ATOM 883 O O . VAL A 1 115 ? -6.802 0.723 -0.971 1.00 87.69 115 VAL A O 1
ATOM 886 N N . PRO A 1 116 ? -7.906 -0.261 0.707 1.00 87.44 116 PRO A N 1
ATOM 887 C CA . PRO A 1 116 ? -6.736 -1.064 1.074 1.00 87.44 116 PRO A CA 1
ATOM 888 C C . PRO A 1 116 ? -6.287 -2.010 -0.052 1.00 87.44 116 PRO A C 1
ATOM 890 O O . PRO A 1 116 ? -5.084 -2.205 -0.222 1.00 87.44 116 PRO A O 1
ATOM 893 N N . CYS A 1 117 ? -7.202 -2.534 -0.878 1.00 90.44 117 CYS A N 1
ATOM 894 C CA . CYS A 1 117 ? -6.847 -3.276 -2.094 1.00 90.44 117 CYS A CA 1
ATOM 895 C C . CYS A 1 117 ? -6.218 -2.383 -3.180 1.00 90.44 117 CYS A C 1
ATOM 897 O O . CYS A 1 117 ? -5.263 -2.803 -3.826 1.00 90.44 117 CYS A O 1
ATOM 899 N N . MET A 1 118 ? -6.684 -1.146 -3.354 1.00 92.00 118 MET A N 1
ATOM 900 C CA . MET A 1 118 ? -6.089 -0.185 -4.289 1.00 92.00 118 MET A CA 1
ATOM 901 C C . MET A 1 118 ? -4.634 0.136 -3.918 1.00 92.00 118 MET A C 1
ATOM 903 O O . MET A 1 118 ? -3.739 -0.026 -4.745 1.00 92.00 118 MET A O 1
ATOM 907 N N . VAL A 1 119 ? -4.378 0.533 -2.665 1.00 91.38 119 VAL A N 1
ATOM 908 C CA . VAL A 1 119 ? -3.042 0.964 -2.210 1.00 91.38 119 VAL A CA 1
ATOM 909 C C . VAL A 1 119 ? -2.067 -0.220 -2.135 1.00 91.38 119 VAL A C 1
ATOM 911 O O . VAL A 1 119 ? -0.911 -0.098 -2.537 1.00 91.38 119 VAL A O 1
ATOM 914 N N . SER A 1 120 ? -2.515 -1.398 -1.682 1.00 93.25 120 SER A N 1
ATOM 915 C CA . SER A 1 120 ? -1.666 -2.602 -1.685 1.00 93.25 120 SER A CA 1
ATOM 916 C C . SER A 1 120 ? -1.363 -3.099 -3.104 1.00 93.25 120 SER A C 1
ATOM 918 O O . SER A 1 120 ? -0.215 -3.435 -3.392 1.00 93.25 120 SER A O 1
ATOM 920 N N . GLY A 1 121 ? -2.338 -3.065 -4.018 1.00 93.69 121 GLY A N 1
ATOM 921 C CA . GLY A 1 121 ? -2.121 -3.369 -5.432 1.00 93.69 121 GLY A CA 1
ATOM 922 C C . GLY A 1 121 ? -1.160 -2.380 -6.098 1.00 93.69 121 GLY A C 1
ATOM 923 O O . GLY A 1 121 ? -0.278 -2.802 -6.842 1.00 93.69 121 GLY A O 1
ATOM 924 N N . ALA A 1 122 ? -1.249 -1.088 -5.766 1.00 92.94 122 ALA A N 1
ATOM 925 C CA . ALA A 1 122 ? -0.308 -0.067 -6.225 1.00 92.94 122 ALA A CA 1
ATOM 926 C C . ALA A 1 122 ? 1.129 -0.331 -5.745 1.00 92.94 122 ALA A C 1
ATOM 928 O O . ALA A 1 122 ? 2.075 -0.230 -6.528 1.00 92.94 122 ALA A O 1
ATOM 929 N N . ALA A 1 123 ? 1.301 -0.735 -4.483 1.00 92.25 123 ALA A N 1
ATOM 930 C CA . ALA A 1 123 ? 2.607 -1.104 -3.941 1.00 92.25 123 ALA A CA 1
ATOM 931 C C . ALA A 1 123 ? 3.184 -2.354 -4.628 1.00 92.25 123 ALA A C 1
ATOM 933 O O . ALA A 1 123 ? 4.365 -2.366 -4.973 1.00 92.25 123 ALA A O 1
ATOM 934 N N . PHE A 1 124 ? 2.358 -3.375 -4.888 1.00 93.44 124 PHE A N 1
ATOM 935 C CA . PHE A 1 124 ? 2.762 -4.547 -5.671 1.00 93.44 124 PHE A CA 1
ATOM 936 C C . PHE A 1 124 ? 3.154 -4.169 -7.106 1.00 93.44 124 PHE A C 1
ATOM 938 O O . PHE A 1 124 ? 4.201 -4.593 -7.591 1.00 93.44 124 PHE A O 1
ATOM 945 N N . GLY A 1 125 ? 2.364 -3.310 -7.754 1.00 92.69 125 GLY A N 1
ATOM 946 C CA . GLY A 1 125 ? 2.656 -2.768 -9.077 1.00 92.69 125 GLY A CA 1
ATOM 947 C C . GLY A 1 125 ? 4.015 -2.070 -9.140 1.00 92.69 125 GLY A C 1
ATOM 948 O O . GLY A 1 125 ? 4.816 -2.399 -10.010 1.00 92.69 125 GLY A O 1
ATOM 949 N N . ARG A 1 126 ? 4.340 -1.199 -8.170 1.00 89.31 126 ARG A N 1
ATOM 950 C CA . ARG A 1 126 ? 5.674 -0.574 -8.086 1.00 89.31 126 ARG A CA 1
ATOM 951 C C . ARG A 1 126 ? 6.809 -1.584 -7.955 1.00 89.31 126 ARG A C 1
ATOM 953 O O . ARG A 1 126 ? 7.816 -1.412 -8.627 1.00 89.31 126 ARG A O 1
ATOM 960 N N . ILE A 1 127 ? 6.658 -2.637 -7.145 1.00 90.44 127 ILE A N 1
ATOM 961 C CA . ILE A 1 127 ? 7.689 -3.688 -7.031 1.00 90.44 127 ILE A CA 1
ATOM 962 C C . ILE A 1 127 ? 7.974 -4.300 -8.406 1.00 90.44 127 ILE A C 1
ATOM 964 O O . ILE A 1 127 ? 9.135 -4.481 -8.756 1.00 90.44 127 ILE A O 1
ATOM 968 N N . ILE A 1 128 ? 6.932 -4.585 -9.196 1.00 90.06 128 ILE A N 1
ATOM 969 C CA . ILE A 1 128 ? 7.095 -5.107 -10.557 1.00 90.06 128 ILE A CA 1
ATOM 970 C C . ILE A 1 128 ? 7.721 -4.061 -11.487 1.00 90.06 128 ILE A C 1
ATOM 972 O O . ILE A 1 128 ? 8.644 -4.410 -12.208 1.00 90.06 128 ILE A O 1
ATOM 976 N N . GLY A 1 129 ? 7.281 -2.799 -11.454 1.00 87.50 129 GLY A N 1
ATOM 977 C CA . GLY A 1 129 ? 7.834 -1.733 -12.300 1.00 87.50 129 GLY A CA 1
ATOM 978 C C . GLY A 1 129 ? 9.329 -1.488 -12.071 1.00 87.50 129 GLY A C 1
ATOM 979 O O . GLY A 1 129 ? 10.097 -1.460 -13.025 1.00 87.50 129 GLY A O 1
ATOM 980 N N . GLU A 1 130 ? 9.760 -1.405 -10.811 1.00 83.69 130 GLU A N 1
ATOM 981 C CA . GLU A 1 130 ? 11.169 -1.183 -10.446 1.00 83.69 130 GLU A CA 1
ATOM 982 C C . GLU A 1 130 ? 12.031 -2.426 -10.760 1.00 83.69 130 GLU A C 1
ATOM 984 O O . GLU A 1 130 ? 13.146 -2.302 -11.266 1.00 83.69 130 GLU A O 1
ATOM 989 N N . LEU A 1 131 ? 11.498 -3.642 -10.543 1.00 85.56 131 LEU A N 1
ATOM 990 C CA . LEU A 1 131 ? 12.149 -4.886 -10.981 1.00 85.56 131 LEU A CA 1
ATOM 991 C C . LEU A 1 131 ? 12.289 -4.953 -12.502 1.00 85.56 131 LEU A C 1
ATOM 993 O O . LEU A 1 131 ? 13.279 -5.482 -12.997 1.00 85.56 131 LEU A O 1
ATOM 997 N N . VAL A 1 132 ? 11.286 -4.483 -13.239 1.00 84.69 132 VAL A N 1
ATOM 998 C CA . VAL A 1 132 ? 11.302 -4.460 -14.699 1.00 84.69 132 VAL A CA 1
ATOM 999 C C . VAL A 1 132 ? 12.367 -3.479 -15.181 1.00 84.69 132 VAL A C 1
ATOM 1001 O O . VAL A 1 132 ? 13.274 -3.928 -15.875 1.00 84.69 132 VAL A O 1
ATOM 1004 N N . ALA A 1 133 ? 12.339 -2.225 -14.711 1.00 80.56 133 ALA A N 1
AT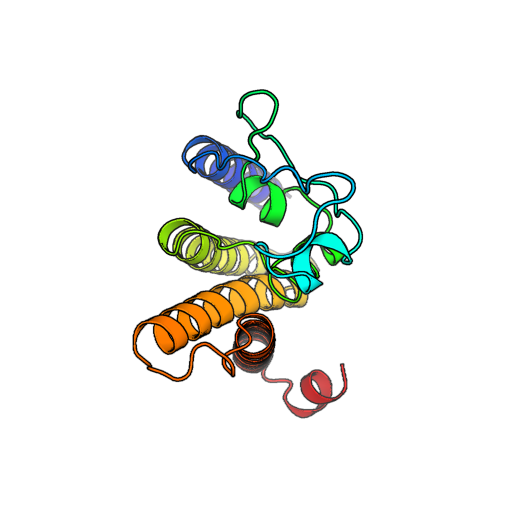OM 1005 C CA . ALA A 1 133 ? 13.335 -1.202 -15.032 1.00 80.56 133 ALA A CA 1
ATOM 1006 C C . ALA A 1 133 ? 14.772 -1.707 -14.798 1.00 80.56 133 ALA A C 1
ATOM 1008 O O . ALA A 1 133 ? 15.568 -1.756 -15.730 1.00 80.56 133 ALA A O 1
ATOM 1009 N N . ASN A 1 134 ? 15.075 -2.223 -13.599 1.00 77.50 134 ASN A N 1
ATOM 1010 C CA . ASN A 1 134 ? 16.415 -2.708 -13.239 1.00 77.50 134 ASN A CA 1
ATOM 1011 C C . ASN A 1 134 ? 16.891 -3.935 -14.053 1.00 77.50 134 ASN A C 1
ATOM 1013 O O . ASN A 1 134 ? 18.080 -4.247 -14.057 1.00 77.50 134 ASN A O 1
ATOM 1017 N N . ASN A 1 135 ? 15.994 -4.682 -14.703 1.00 78.06 135 ASN A N 1
ATOM 1018 C CA . ASN A 1 135 ? 16.360 -5.822 -15.556 1.00 78.06 135 ASN A CA 1
ATOM 1019 C C . ASN A 1 135 ? 16.495 -5.438 -17.041 1.00 78.06 135 ASN A C 1
ATOM 1021 O O . ASN A 1 135 ? 16.632 -6.328 -17.884 1.00 78.06 135 ASN A O 1
ATOM 1025 N N . SER A 1 136 ? 16.422 -4.148 -17.376 1.00 67.00 136 SER A N 1
ATOM 1026 C CA . SER A 1 136 ? 16.247 -3.694 -18.750 1.00 67.00 136 SER A CA 1
ATOM 1027 C C . SER A 1 136 ? 16.988 -2.407 -19.094 1.00 67.00 136 SER A C 1
ATOM 1029 O O . SER A 1 136 ? 16.892 -1.422 -18.376 1.00 67.00 136 SER A O 1
ATOM 1031 N N . ASP A 1 137 ? 17.590 -2.351 -20.283 1.00 64.00 137 ASP A N 1
ATOM 1032 C CA . ASP A 1 137 ? 18.159 -1.119 -20.852 1.00 64.00 137 ASP A CA 1
ATOM 1033 C C . ASP A 1 137 ? 17.088 -0.089 -21.313 1.00 64.00 137 ASP A C 1
ATOM 1035 O O . ASP A 1 137 ? 17.379 0.786 -22.125 1.00 64.00 137 ASP A O 1
ATOM 1039 N N . TRP A 1 138 ? 15.832 -0.204 -20.855 1.00 61.91 138 TRP A N 1
ATOM 1040 C CA . TRP A 1 138 ? 14.702 0.686 -21.185 1.00 61.91 138 TRP A CA 1
ATOM 1041 C C . TRP A 1 138 ? 14.224 1.509 -19.970 1.00 61.91 138 TRP A C 1
ATOM 1043 O O . TRP A 1 138 ? 13.031 1.755 -19.769 1.00 61.91 138 TRP A O 1
ATOM 1053 N N . GLU A 1 139 ? 15.195 1.967 -19.175 1.00 60.25 139 GLU A N 1
ATOM 1054 C CA . GLU A 1 139 ? 15.017 2.832 -17.997 1.00 60.25 139 GLU A CA 1
ATOM 1055 C C . GLU A 1 139 ? 14.209 4.108 -18.334 1.00 60.25 139 GLU A C 1
ATOM 1057 O O . GLU A 1 139 ? 13.211 4.383 -17.672 1.00 60.25 139 GLU A O 1
ATOM 1062 N N . ASP A 1 140 ? 14.515 4.773 -19.460 1.00 59.16 140 ASP A N 1
ATOM 1063 C CA . ASP A 1 140 ? 13.838 5.987 -19.977 1.00 59.16 140 ASP A CA 1
ATOM 1064 C C . ASP A 1 140 ? 12.340 5.830 -20.347 1.00 59.16 140 ASP A C 1
ATOM 1066 O O . ASP A 1 140 ? 11.692 6.810 -20.717 1.00 59.16 140 ASP A O 1
ATOM 1070 N N . GLN A 1 141 ? 11.773 4.616 -20.339 1.00 60.19 141 GLN A N 1
ATOM 1071 C CA . GLN A 1 141 ? 10.374 4.367 -20.748 1.00 60.19 141 GLN A CA 1
ATOM 1072 C C . GLN A 1 141 ? 9.525 3.665 -19.678 1.00 60.19 141 GLN A C 1
ATOM 1074 O O . GLN A 1 141 ? 8.360 3.344 -19.929 1.00 60.19 141 GLN A O 1
ATOM 1079 N N . THR A 1 142 ? 10.083 3.401 -18.494 1.00 66.69 142 THR A N 1
ATOM 1080 C CA . THR A 1 142 ? 9.454 2.531 -17.488 1.00 66.69 142 THR A CA 1
ATOM 1081 C C . THR A 1 142 ? 8.927 3.326 -16.292 1.00 66.69 142 THR A C 1
ATOM 1083 O O . THR A 1 142 ? 9.456 3.251 -15.184 1.00 66.69 142 THR A O 1
ATOM 1086 N N . ASP A 1 143 ? 7.825 4.053 -16.491 1.00 76.56 143 ASP A N 1
ATOM 1087 C CA . ASP A 1 143 ? 7.157 4.788 -15.410 1.00 76.56 143 ASP A CA 1
ATOM 1088 C C . ASP A 1 143 ? 6.628 3.841 -14.320 1.00 76.56 143 ASP A C 1
ATOM 1090 O O . ASP A 1 143 ? 5.599 3.170 -14.483 1.00 76.56 143 ASP A O 1
ATOM 1094 N N . ALA A 1 144 ? 7.272 3.835 -13.149 1.00 78.88 144 ALA A N 1
ATOM 1095 C CA . ALA A 1 144 ? 6.844 3.033 -11.999 1.00 78.88 144 ALA A CA 1
ATOM 1096 C C . ALA A 1 144 ? 5.389 3.329 -11.564 1.00 78.88 144 ALA A C 1
ATOM 1098 O O . ALA A 1 144 ? 4.706 2.444 -11.039 1.00 78.88 144 ALA A O 1
ATOM 1099 N N . GLY A 1 145 ? 4.892 4.545 -11.826 1.00 83.31 145 GLY A N 1
ATOM 1100 C CA . GLY A 1 145 ? 3.499 4.949 -11.611 1.00 83.31 145 GLY A CA 1
ATOM 1101 C C . GLY A 1 145 ? 2.493 4.195 -12.489 1.00 83.31 145 GLY A C 1
ATOM 1102 O O . GLY A 1 145 ? 1.450 3.758 -11.999 1.00 83.31 145 GLY A O 1
ATOM 1103 N N . THR A 1 146 ? 2.828 3.939 -13.757 1.00 87.88 146 THR A N 1
ATOM 1104 C CA . THR A 1 146 ? 1.984 3.159 -14.679 1.00 87.88 146 THR A CA 1
ATOM 1105 C C . THR A 1 146 ? 1.862 1.709 -14.209 1.00 87.88 146 THR A C 1
ATOM 1107 O O . THR A 1 146 ? 0.763 1.152 -14.156 1.00 87.88 146 THR A O 1
ATOM 1110 N N . TYR A 1 147 ? 2.968 1.110 -13.759 1.00 90.44 147 TYR A N 1
ATOM 1111 C CA . TYR A 1 147 ? 2.949 -0.225 -13.156 1.00 90.44 147 TYR A CA 1
ATOM 1112 C C . TYR A 1 147 ? 2.165 -0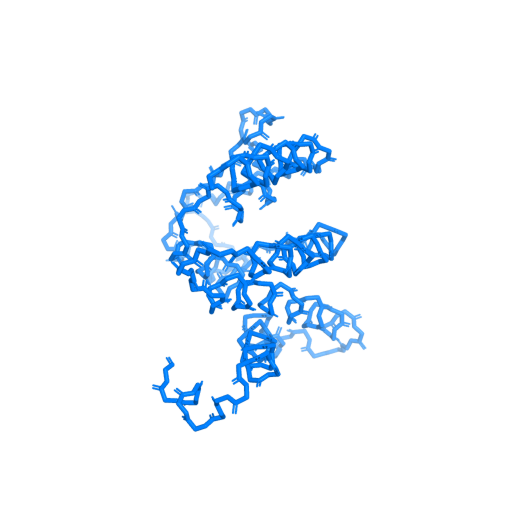.259 -11.837 1.00 90.44 147 TYR A C 1
ATOM 1114 O O . TYR A 1 147 ? 1.443 -1.225 -11.585 1.00 90.44 147 TYR A O 1
ATOM 1122 N N . ALA A 1 148 ? 2.233 0.799 -11.021 1.00 90.94 148 ALA A N 1
ATOM 1123 C CA . ALA A 1 148 ? 1.406 0.942 -9.824 1.00 90.94 148 ALA A CA 1
ATOM 1124 C C . ALA A 1 148 ? -0.099 0.961 -10.160 1.00 90.94 148 ALA A C 1
ATOM 1126 O O . ALA A 1 148 ? -0.874 0.236 -9.536 1.00 90.94 148 ALA A O 1
ATOM 1127 N N . LEU A 1 149 ? -0.520 1.712 -11.181 1.00 90.88 149 LEU A N 1
ATOM 1128 C CA . LEU A 1 149 ? -1.917 1.758 -11.631 1.00 90.88 149 LEU A CA 1
ATOM 1129 C C . LEU A 1 149 ? -2.414 0.383 -12.124 1.00 90.88 149 LEU A C 1
ATOM 1131 O O . LEU A 1 149 ? -3.508 -0.064 -11.761 1.00 90.88 149 LEU A O 1
ATOM 1135 N N . ILE A 1 150 ? -1.591 -0.330 -12.900 1.00 92.75 150 ILE A N 1
ATOM 1136 C CA . ILE A 1 150 ? -1.893 -1.692 -13.373 1.00 92.75 150 ILE A CA 1
ATOM 1137 C C . ILE A 1 150 ? -1.988 -2.672 -12.189 1.00 92.75 150 ILE A C 1
ATOM 1139 O O . ILE A 1 150 ? -2.912 -3.482 -12.125 1.00 92.75 150 ILE A O 1
ATOM 1143 N N . GLY A 1 151 ? -1.086 -2.579 -11.208 1.00 93.69 151 GLY A N 1
ATOM 1144 C CA . GLY A 1 151 ? -1.130 -3.405 -9.997 1.00 93.69 151 GLY A CA 1
ATOM 1145 C C . GLY A 1 151 ? -2.370 -3.147 -9.131 1.00 93.69 151 GLY A C 1
ATOM 1146 O O . GLY A 1 151 ? -3.001 -4.093 -8.652 1.00 93.69 151 GLY A O 1
ATOM 1147 N N . ALA A 1 152 ? -2.762 -1.878 -8.972 1.00 92.56 152 ALA A N 1
ATOM 1148 C CA . ALA A 1 152 ? -3.966 -1.477 -8.246 1.00 92.56 152 ALA A CA 1
ATOM 1149 C C . ALA A 1 152 ? -5.232 -2.054 -8.896 1.00 92.56 152 ALA A C 1
ATOM 1151 O O . ALA A 1 152 ? -6.021 -2.730 -8.234 1.00 92.56 152 ALA A O 1
ATOM 1152 N N . THR A 1 153 ? -5.399 -1.847 -10.205 1.00 91.62 153 THR A N 1
ATOM 1153 C CA . THR A 1 153 ? -6.558 -2.345 -10.966 1.00 91.62 153 THR A CA 1
ATOM 1154 C C . THR A 1 153 ? -6.620 -3.875 -11.007 1.00 91.62 153 THR A C 1
ATOM 1156 O O . THR A 1 153 ? -7.705 -4.440 -10.856 1.00 91.62 153 THR A O 1
ATOM 1159 N N . ALA A 1 154 ? -5.478 -4.564 -11.114 1.00 93.00 154 ALA A N 1
ATOM 1160 C CA . ALA A 1 154 ? -5.413 -6.024 -11.062 1.00 93.00 154 ALA A CA 1
ATOM 1161 C C . ALA A 1 154 ? -5.892 -6.592 -9.712 1.00 93.00 154 ALA A C 1
ATOM 1163 O O . ALA A 1 154 ? -6.708 -7.519 -9.689 1.00 93.00 154 ALA A O 1
ATOM 1164 N N . LEU A 1 155 ? -5.435 -6.031 -8.583 1.00 91.88 155 LEU A N 1
ATOM 1165 C CA . LEU A 1 155 ? -5.839 -6.515 -7.259 1.00 91.88 155 LEU A CA 1
ATOM 1166 C C . LEU A 1 155 ? -7.302 -6.166 -6.941 1.00 91.88 155 LEU A C 1
ATOM 1168 O O . LEU A 1 155 ? -8.041 -7.016 -6.439 1.00 91.88 155 LEU A O 1
ATOM 1172 N N . LEU A 1 156 ? -7.746 -4.957 -7.299 1.00 91.06 156 LEU A N 1
ATOM 1173 C CA . LEU A 1 156 ? -9.144 -4.530 -7.186 1.00 91.06 156 LEU A CA 1
ATOM 1174 C C . LEU A 1 156 ? -10.090 -5.437 -7.981 1.00 91.06 156 LEU A C 1
ATOM 1176 O O . LEU A 1 156 ? -11.092 -5.912 -7.437 1.00 91.06 156 LEU A O 1
ATOM 1180 N N . GLY A 1 157 ? -9.764 -5.724 -9.244 1.00 89.50 157 GLY A N 1
ATOM 1181 C CA . GLY A 1 157 ? -10.536 -6.627 -10.097 1.00 89.50 157 GLY A CA 1
ATOM 1182 C C . GLY A 1 157 ? -10.565 -8.062 -9.562 1.00 89.50 157 GLY A C 1
ATOM 1183 O O . GLY A 1 157 ? -11.621 -8.698 -9.571 1.00 89.50 157 GLY A O 1
ATOM 1184 N N . GLY A 1 158 ? -9.440 -8.552 -9.030 1.00 89.06 158 GLY A N 1
ATOM 1185 C CA . GLY A 1 158 ? -9.329 -9.887 -8.437 1.00 89.06 158 GLY A CA 1
ATOM 1186 C C . GLY A 1 158 ? -10.177 -10.079 -7.174 1.00 89.06 158 GLY A C 1
ATOM 1187 O O . GLY A 1 158 ? -10.861 -11.096 -7.049 1.00 89.06 158 GLY A O 1
ATOM 1188 N N . VAL A 1 159 ? -10.168 -9.103 -6.259 1.00 88.31 159 VAL A N 1
ATOM 1189 C CA . VAL A 1 159 ? -10.913 -9.174 -4.987 1.00 88.31 159 VAL A CA 1
ATOM 1190 C C . VAL A 1 159 ? -12.404 -8.893 -5.185 1.00 88.31 159 VAL A C 1
ATOM 1192 O O . VAL A 1 159 ? -13.241 -9.644 -4.689 1.00 88.31 159 VAL A O 1
ATOM 1195 N N . SER A 1 160 ? -12.759 -7.836 -5.923 1.00 85.69 160 SER A N 1
ATOM 1196 C CA . SER A 1 160 ? -14.161 -7.411 -6.075 1.00 85.69 160 SER A CA 1
ATOM 1197 C C . SER A 1 160 ? -14.949 -8.204 -7.122 1.00 85.69 160 SER A C 1
ATOM 1199 O O . SER A 1 160 ? -16.177 -8.236 -7.063 1.00 85.69 160 SER A O 1
ATOM 1201 N N . ARG A 1 161 ? -14.264 -8.803 -8.109 1.00 85.56 161 ARG A N 1
ATOM 1202 C CA . ARG A 1 161 ? -14.847 -9.377 -9.340 1.00 85.56 161 ARG A CA 1
ATOM 1203 C C . ARG A 1 161 ? -15.697 -8.393 -10.170 1.00 85.56 161 ARG A C 1
ATOM 1205 O O . ARG A 1 161 ? -16.407 -8.817 -11.080 1.00 85.56 161 ARG A O 1
ATOM 1212 N N . MET A 1 162 ? -15.602 -7.086 -9.909 1.00 80.88 162 MET A N 1
ATOM 1213 C CA . MET A 1 162 ? -16.354 -6.025 -10.594 1.00 80.88 162 MET A CA 1
ATOM 1214 C C . MET A 1 162 ? -15.528 -5.411 -11.733 1.00 80.88 162 MET A C 1
ATOM 1216 O O . MET A 1 162 ? -14.976 -4.322 -11.603 1.00 80.88 162 MET A O 1
ATOM 1220 N N . THR A 1 163 ? -15.430 -6.105 -12.868 1.00 80.00 163 THR A N 1
ATOM 1221 C CA . THR A 1 163 ? -14.510 -5.725 -13.959 1.00 80.00 163 THR A CA 1
ATOM 1222 C C . THR A 1 163 ? -14.897 -4.435 -14.688 1.00 80.00 163 THR A C 1
ATOM 1224 O O . THR A 1 163 ? -14.059 -3.554 -14.840 1.00 80.00 163 THR A O 1
ATOM 1227 N N . ILE A 1 164 ? -16.157 -4.288 -15.116 1.00 82.81 164 ILE A N 1
ATOM 1228 C CA . ILE A 1 164 ? -16.597 -3.116 -15.902 1.00 82.81 164 ILE A CA 1
ATOM 1229 C C . ILE A 1 164 ? -16.615 -1.845 -15.039 1.00 82.81 164 ILE A C 1
ATOM 1231 O O . ILE A 1 164 ? -16.167 -0.794 -15.486 1.00 82.81 164 ILE A O 1
ATOM 1235 N N . SER A 1 165 ? -17.085 -1.934 -13.789 1.00 83.44 165 SER A N 1
ATOM 1236 C CA . SER A 1 165 ? -17.168 -0.766 -12.899 1.00 83.44 165 SER A CA 1
ATOM 1237 C C . SER A 1 165 ? -15.793 -0.225 -12.500 1.00 83.44 165 SER A C 1
ATOM 1239 O O . SER A 1 165 ? -15.660 0.978 -12.323 1.00 83.44 165 SER A O 1
ATOM 1241 N N . ASN A 1 166 ? -14.783 -1.092 -12.370 1.00 78.44 166 ASN A N 1
ATOM 1242 C CA . ASN A 1 166 ? -13.418 -0.711 -11.995 1.00 78.44 166 ASN A CA 1
ATOM 1243 C C . ASN A 1 166 ? -12.574 -0.196 -13.177 1.00 78.44 166 ASN A C 1
ATOM 1245 O O . ASN A 1 166 ? -11.439 0.208 -12.975 1.00 78.44 166 ASN A O 1
ATOM 1249 N N . ALA A 1 167 ? -13.083 -0.265 -14.411 1.00 78.62 167 ALA A N 1
ATOM 1250 C CA . ALA A 1 167 ? -12.418 0.303 -15.588 1.00 78.62 167 ALA A CA 1
ATOM 1251 C C . ALA A 1 167 ? -12.916 1.723 -15.930 1.00 78.62 167 ALA A C 1
ATOM 1253 O O . ALA A 1 167 ? -12.341 2.384 -16.790 1.00 78.62 167 ALA A O 1
ATOM 1254 N N . VAL A 1 168 ? -14.014 2.158 -15.301 1.00 84.06 168 VAL A N 1
ATOM 1255 C CA . VAL A 1 168 ? -14.650 3.478 -15.490 1.00 84.06 168 VAL A CA 1
ATOM 1256 C C . VAL A 1 168 ? -14.360 4.425 -14.312 1.00 84.06 168 VAL A C 1
ATOM 1258 O O . VAL A 1 168 ? -14.536 5.634 -14.448 1.00 84.06 168 VAL A O 1
ATOM 1261 N N . ILE A 1 169 ? -13.941 3.863 -13.174 1.00 78.19 169 ILE A N 1
ATOM 1262 C CA . ILE A 1 169 ? -13.518 4.541 -11.938 1.00 78.19 169 ILE A CA 1
ATOM 1263 C C . ILE A 1 169 ? -11.999 4.703 -11.944 1.00 78.19 169 ILE A C 1
ATOM 1265 O O . ILE A 1 169 ? -11.553 5.807 -11.570 1.00 78.19 169 ILE A O 1
#

Secondary structure (DSSP, 8-state):
-HHHHHHHHHHHHHHHHHHHHSPPEEPP---SS--SSS-THHHHS--PPP--TT--BTEE-HHHHHHHS-HHHHHHHHHT--S---HHHHHHHHHHHHHHHHHHHTSSS----HHHHHHHHHHHHHHHHHHHHHTSS-GGG--HHHHHHHHHHHHHHHHH--TTGGGT-

InterPro domains:
  IPR001807 Chloride channel [PF00654] (7-169)
  IPR001807 Chloride channel [PR00762] (109-129)
  IPR001807 Chloride channel [PR00762] (145-161)
  IPR001807 Chloride channel [PR00762] (163-169)
  IPR014743 Chloride channel, core [SSF81340] (68-169)
  IPR051280 Voltage-gated chloride channel/antiporter [PTHR11689] (3-169)